Protein AF-A0AA43MA44-F1 (afdb_monomer_lite)

Se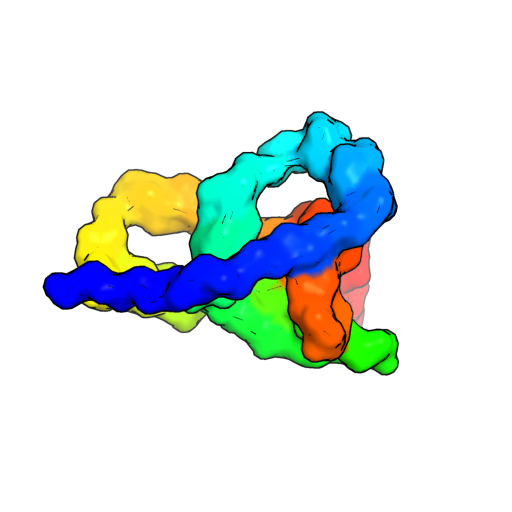condary structure (DSSP, 8-state):
----------EE-HHHHHHHHHHT--HHHHHHHHHH-EEEE-TTS-EEEE--HHHHHHHHHTT--HHHHHHHHHTTTEEEEE-TTSEEEEEEE--TTS----

pLDDT: mean 76.46, std 18.88, range [30.31, 95.19]

Sequence (102 aa):
MHIHMKNQSITYSQHFLNDRMHRGIGEDVIQTILEMGEFKYDKHNGKIYYLGDKSFHNMKRAGMSKQDIEYYRKKRAVQIVVSMDGVLITAMYANSSRTHLH

Foldseek 3Di:
DDPPPDPPPQAEDPQAVVCVVVAPQDPVLVVLQVVQFDWDADPVQKIKTFHDPSSLVVCVVVVHDPVVSVVNVVVRQWIWIAHPVNHTHHIDRNPPVPPPPD

Organism: NCBI:txid1743169

Structure (mmCIF, N/CA/C/O backbone):
data_AF-A0AA43MA44-F1
#
_entry.id   AF-A0AA43MA44-F1
#
loop_
_atom_site.group_PDB
_atom_site.id
_atom_site.type_symbol
_atom_site.label_atom_id
_atom_site.label_alt_id
_atom_site.label_comp_id
_atom_site.label_asym_id
_atom_site.label_entity_id
_atom_site.label_seq_id
_atom_site.pdbx_PDB_ins_code
_atom_site.Cartn_x
_atom_site.Cartn_y
_atom_site.Cartn_z
_atom_site.occupancy
_atom_site.B_iso_or_equiv
_atom_site.auth_seq_id
_atom_site.auth_comp_id
_atom_site.auth_asym_id
_atom_site.auth_atom_id
_atom_site.pdbx_PDB_model_num
ATOM 1 N N . MET A 1 1 ? -19.256 -12.977 5.705 1.00 32.12 1 MET A N 1
ATOM 2 C CA . MET A 1 1 ? -18.954 -13.097 4.261 1.00 32.12 1 MET A CA 1
ATOM 3 C C . MET A 1 1 ? -17.464 -12.858 4.076 1.00 32.12 1 MET A C 1
ATOM 5 O O . MET A 1 1 ? -17.032 -11.720 4.182 1.00 32.12 1 MET A O 1
ATOM 9 N N . HIS A 1 2 ? -16.679 -13.922 3.894 1.00 30.31 2 HIS A N 1
ATOM 10 C CA . HIS A 1 2 ? -15.249 -13.822 3.596 1.00 30.31 2 HIS A CA 1
ATOM 11 C C . HIS A 1 2 ? -15.091 -13.576 2.098 1.00 30.31 2 HIS A C 1
ATOM 13 O O . HIS A 1 2 ? -15.325 -14.483 1.300 1.00 30.31 2 HIS A O 1
ATOM 19 N N . ILE A 1 3 ? -14.734 -12.356 1.707 1.00 38.19 3 ILE A N 1
ATOM 20 C CA . ILE A 1 3 ? -14.318 -12.079 0.333 1.00 38.19 3 ILE A CA 1
ATOM 21 C C . ILE A 1 3 ? -12.876 -12.582 0.221 1.00 38.19 3 ILE A C 1
ATOM 23 O O . ILE A 1 3 ? -11.933 -11.845 0.466 1.00 38.19 3 ILE A O 1
ATOM 27 N N . HIS A 1 4 ? -12.716 -13.870 -0.084 1.00 35.94 4 HIS A N 1
ATOM 28 C CA . HIS A 1 4 ? -11.452 -14.396 -0.586 1.00 35.94 4 HIS A CA 1
ATOM 29 C C . HIS A 1 4 ? -11.282 -13.863 -2.009 1.00 35.94 4 HIS A C 1
ATOM 31 O O . HIS A 1 4 ? -11.910 -14.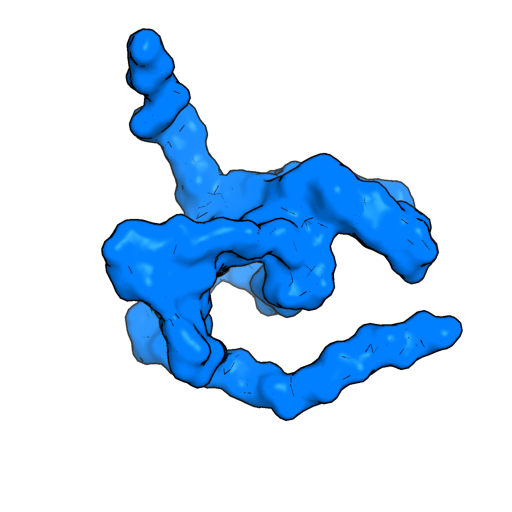370 -2.945 1.00 35.94 4 HIS A O 1
ATOM 37 N N . MET A 1 5 ? -10.443 -12.843 -2.194 1.00 44.69 5 MET A N 1
ATOM 38 C CA . MET A 1 5 ? -9.840 -12.655 -3.505 1.00 44.69 5 MET A CA 1
ATOM 39 C C . MET A 1 5 ? -8.959 -13.878 -3.768 1.00 44.69 5 MET A C 1
ATOM 41 O O . MET A 1 5 ? -8.025 -14.175 -3.031 1.00 44.69 5 MET A O 1
ATOM 45 N N . LYS A 1 6 ? -9.366 -14.651 -4.779 1.00 39.22 6 LYS A N 1
ATOM 46 C CA . LYS A 1 6 ? -8.661 -15.808 -5.336 1.00 39.22 6 LYS A CA 1
ATOM 47 C C . LYS A 1 6 ? -7.151 -15.573 -5.363 1.00 39.22 6 LYS A C 1
ATOM 49 O O . LYS A 1 6 ? -6.722 -14.559 -5.899 1.00 39.22 6 LYS A O 1
ATOM 54 N N . ASN A 1 7 ? -6.411 -16.582 -4.900 1.00 41.41 7 ASN A N 1
ATOM 55 C CA . ASN A 1 7 ? -5.003 -16.895 -5.163 1.00 41.41 7 ASN A CA 1
ATOM 56 C C . ASN A 1 7 ? -4.528 -16.511 -6.584 1.00 41.41 7 ASN A C 1
ATOM 58 O O . ASN A 1 7 ? -4.315 -17.378 -7.430 1.00 41.41 7 ASN A O 1
ATOM 62 N N . GLN A 1 8 ? -4.331 -15.229 -6.872 1.00 49.75 8 GLN A N 1
ATOM 63 C CA . GLN A 1 8 ? -3.379 -14.821 -7.889 1.00 49.75 8 GLN A CA 1
ATOM 64 C C . GLN A 1 8 ? -2.039 -14.833 -7.179 1.00 49.75 8 GLN A C 1
ATOM 66 O O . GLN A 1 8 ? -1.783 -14.011 -6.304 1.00 49.75 8 GLN A O 1
ATOM 71 N N . SER A 1 9 ? -1.218 -15.831 -7.497 1.00 52.69 9 SER A N 1
ATOM 72 C CA . SER A 1 9 ? 0.176 -15.869 -7.078 1.00 52.69 9 SER A CA 1
ATOM 73 C C . SER A 1 9 ? 0.825 -14.556 -7.508 1.00 52.69 9 SER A C 1
ATOM 75 O O . SER A 1 9 ? 1.091 -14.358 -8.697 1.00 52.69 9 SER A O 1
ATOM 77 N N . ILE A 1 10 ? 1.017 -13.639 -6.557 1.00 63.03 10 ILE A N 1
ATOM 78 C CA . ILE A 1 10 ? 1.727 -12.389 -6.803 1.00 63.03 10 ILE A CA 1
ATOM 79 C C . ILE A 1 10 ? 3.113 -12.798 -7.281 1.00 63.03 10 ILE A C 1
ATOM 81 O O . ILE A 1 10 ? 3.891 -13.402 -6.543 1.00 63.03 10 ILE A O 1
ATOM 85 N N . THR A 1 11 ? 3.396 -12.525 -8.550 1.00 70.00 11 THR A N 1
ATOM 86 C CA . THR A 1 11 ? 4.715 -12.804 -9.102 1.00 70.00 11 THR A CA 1
ATOM 87 C C . THR A 1 11 ? 5.608 -11.647 -8.698 1.00 70.00 11 THR A C 1
ATOM 89 O O . THR A 1 11 ? 5.379 -10.501 -9.085 1.00 70.00 11 THR A O 1
ATOM 92 N N . TYR A 1 12 ? 6.597 -11.932 -7.863 1.00 72.81 12 TYR A N 1
ATOM 93 C CA . TYR A 1 12 ? 7.563 -10.946 -7.406 1.00 72.81 12 TYR A CA 1
ATOM 94 C C . TYR A 1 12 ? 8.690 -10.815 -8.431 1.00 72.81 12 TYR A C 1
ATOM 96 O O . TYR A 1 12 ? 9.263 -11.815 -8.859 1.00 72.81 12 TYR A O 1
ATOM 104 N N . SER A 1 13 ? 9.038 -9.588 -8.818 1.00 71.00 13 SER A N 1
ATOM 105 C CA . SER A 1 13 ? 10.245 -9.373 -9.620 1.00 71.00 13 SER A CA 1
ATOM 106 C C . SER A 1 13 ? 11.511 -9.671 -8.803 1.00 71.00 13 SER A C 1
ATOM 108 O O . SER A 1 13 ? 11.542 -9.476 -7.586 1.00 71.00 13 SER A O 1
ATOM 110 N N . GLN A 1 14 ? 12.596 -10.077 -9.471 1.00 68.31 14 GLN A N 1
ATOM 111 C CA . GLN A 1 14 ? 13.899 -10.270 -8.818 1.00 68.31 14 GLN A CA 1
ATOM 112 C C . GLN A 1 14 ? 14.393 -8.982 -8.132 1.00 68.31 14 GLN A C 1
ATOM 114 O O . GLN A 1 14 ? 14.981 -9.029 -7.054 1.00 68.31 14 GLN A O 1
ATOM 119 N N . HIS A 1 15 ? 14.093 -7.824 -8.729 1.00 67.25 15 HIS A N 1
ATOM 120 C CA . HIS A 1 15 ? 14.361 -6.510 -8.149 1.00 67.25 15 HIS A CA 1
ATOM 121 C C . HIS A 1 15 ? 13.630 -6.323 -6.811 1.00 67.25 15 HIS A C 1
ATOM 123 O O . HIS A 1 15 ? 14.227 -5.905 -5.823 1.00 67.25 15 HIS A O 1
ATOM 129 N N . PHE A 1 16 ? 12.344 -6.679 -6.747 1.00 67.31 16 PHE A N 1
ATOM 130 C CA . PHE A 1 16 ? 11.573 -6.617 -5.510 1.00 67.31 16 PHE A CA 1
ATOM 131 C C . PHE A 1 16 ? 12.110 -7.562 -4.428 1.00 67.31 16 PHE A C 1
ATOM 133 O O . PHE A 1 16 ? 12.209 -7.157 -3.272 1.00 67.31 16 PHE A O 1
ATOM 140 N N . LEU A 1 17 ? 12.483 -8.795 -4.784 1.00 67.88 17 LEU A N 1
ATOM 141 C CA . LEU A 1 17 ? 13.033 -9.762 -3.825 1.00 67.88 17 LEU A CA 1
ATOM 142 C C . LEU A 1 17 ? 14.329 -9.253 -3.172 1.00 67.88 17 LEU A C 1
ATOM 144 O O . LEU A 1 17 ? 14.514 -9.433 -1.970 1.00 67.88 17 LEU A O 1
ATOM 148 N N . ASN A 1 18 ? 15.170 -8.544 -3.931 1.00 65.62 18 ASN A N 1
ATOM 149 C CA . ASN A 1 18 ? 16.409 -7.947 -3.427 1.00 65.62 18 ASN A CA 1
ATOM 150 C C . ASN A 1 18 ? 16.164 -6.689 -2.558 1.00 65.62 18 ASN A C 1
ATOM 152 O O . ASN A 1 18 ? 16.905 -6.428 -1.609 1.00 65.62 18 ASN A O 1
ATOM 156 N N . ASP A 1 19 ? 15.104 -5.925 -2.841 1.00 65.88 19 ASP A N 1
ATOM 157 C CA . ASP A 1 19 ? 14.767 -4.677 -2.137 1.00 65.88 19 ASP A CA 1
ATOM 158 C C . ASP A 1 19 ? 13.911 -4.881 -0.873 1.00 65.88 19 ASP A C 1
ATOM 160 O O . ASP A 1 19 ? 13.968 -4.066 0.055 1.00 65.88 19 ASP A O 1
ATOM 164 N N . ARG A 1 20 ? 13.099 -5.948 -0.821 1.00 63.44 20 ARG A N 1
ATOM 165 C CA . ARG A 1 20 ? 12.080 -6.170 0.223 1.00 63.44 20 ARG A CA 1
ATOM 166 C C . ARG A 1 20 ? 12.677 -6.209 1.632 1.00 63.44 20 ARG A C 1
ATOM 168 O O . ARG A 1 20 ? 12.092 -5.622 2.544 1.00 63.44 20 ARG A O 1
ATOM 175 N N . MET A 1 21 ? 13.840 -6.842 1.814 1.00 56.25 21 MET A N 1
ATOM 176 C CA . MET A 1 21 ? 14.492 -6.930 3.131 1.00 56.25 21 MET A CA 1
ATOM 177 C C . MET A 1 21 ? 14.964 -5.569 3.657 1.00 56.25 21 MET A C 1
ATOM 179 O O . MET A 1 21 ? 14.951 -5.342 4.862 1.00 56.25 21 MET A O 1
ATOM 183 N N . HIS A 1 22 ? 15.325 -4.636 2.773 1.00 56.00 22 HIS A N 1
ATOM 184 C CA . HIS A 1 22 ? 15.904 -3.351 3.171 1.00 56.00 22 HIS A CA 1
ATOM 185 C C . HIS A 1 22 ? 14.863 -2.295 3.563 1.00 56.00 22 HIS A C 1
ATOM 187 O O . HIS A 1 22 ? 15.210 -1.300 4.196 1.00 56.00 22 HIS A O 1
ATOM 193 N N . ARG A 1 23 ? 13.586 -2.478 3.198 1.00 66.38 23 ARG A N 1
ATOM 194 C CA . ARG A 1 23 ? 12.552 -1.437 3.357 1.00 66.38 23 ARG A CA 1
ATOM 195 C C . ARG A 1 23 ? 11.593 -1.655 4.527 1.00 66.38 23 ARG A C 1
ATOM 197 O O . ARG A 1 23 ? 10.798 -0.765 4.813 1.00 66.38 23 ARG A O 1
ATOM 204 N N . GLY A 1 24 ? 11.640 -2.804 5.208 1.00 70.62 24 GLY A N 1
ATOM 205 C CA . GLY A 1 24 ? 10.793 -3.071 6.382 1.00 70.62 24 GLY A CA 1
ATOM 206 C C . GLY A 1 24 ? 9.283 -3.002 6.096 1.00 70.62 24 GLY A C 1
ATOM 207 O O . GLY A 1 24 ? 8.505 -2.570 6.949 1.00 70.62 24 GLY A O 1
ATOM 208 N N . ILE A 1 25 ? 8.866 -3.363 4.876 1.00 81.00 25 ILE A N 1
ATOM 209 C CA . ILE A 1 25 ? 7.456 -3.442 4.473 1.00 81.00 25 ILE A CA 1
ATOM 210 C C . ILE A 1 25 ? 7.032 -4.911 4.563 1.00 81.00 25 ILE A C 1
ATOM 212 O O . ILE A 1 25 ? 7.575 -5.762 3.856 1.00 81.00 25 ILE A O 1
ATOM 216 N N . GLY A 1 26 ? 6.091 -5.199 5.462 1.00 81.94 26 GLY A N 1
ATOM 217 C CA . GLY A 1 26 ? 5.559 -6.542 5.677 1.00 81.94 26 GLY A CA 1
ATOM 218 C C . GLY A 1 26 ? 4.679 -7.029 4.521 1.00 81.94 26 GLY A C 1
ATOM 219 O O . GLY A 1 26 ? 4.157 -6.235 3.735 1.00 81.94 26 GLY A O 1
ATOM 220 N N . GLU A 1 27 ? 4.532 -8.350 4.404 1.00 82.88 27 GLU A N 1
ATOM 221 C CA . GLU A 1 27 ? 3.677 -8.967 3.376 1.00 82.88 27 GLU A CA 1
ATOM 222 C C . GLU A 1 27 ? 2.200 -8.634 3.576 1.00 82.88 27 GLU A C 1
ATOM 2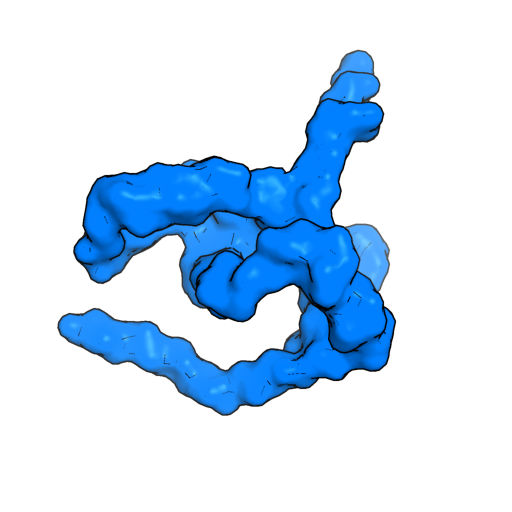24 O O . GLU A 1 27 ? 1.484 -8.395 2.610 1.00 82.88 27 GLU A O 1
ATOM 229 N N . ASP A 1 28 ? 1.783 -8.546 4.837 1.00 86.31 28 ASP A N 1
ATOM 230 C CA . ASP A 1 28 ? 0.463 -8.108 5.284 1.00 86.31 28 ASP A CA 1
ATOM 231 C C . ASP A 1 2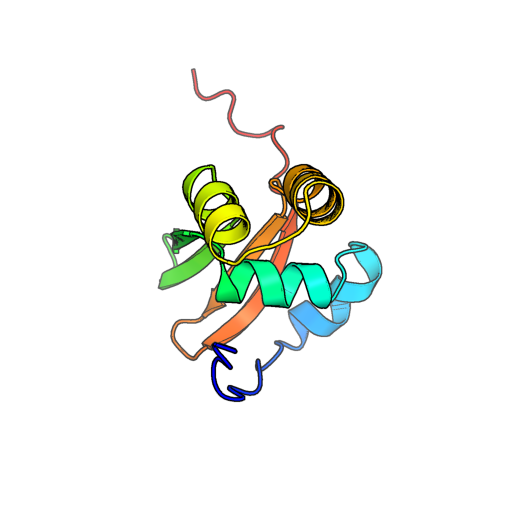8 ? 0.099 -6.734 4.708 1.00 86.31 28 ASP A C 1
ATOM 233 O O . ASP A 1 28 ? -0.997 -6.533 4.183 1.00 86.31 28 ASP A O 1
ATOM 237 N N . VAL A 1 29 ? 1.048 -5.792 4.740 1.00 87.62 29 VAL A N 1
ATOM 238 C CA . VAL A 1 29 ? 0.873 -4.444 4.188 1.00 87.62 29 VAL A CA 1
ATOM 239 C C . VAL A 1 29 ? 0.731 -4.507 2.672 1.00 87.62 29 VAL A C 1
ATOM 241 O O . VAL A 1 29 ? -0.115 -3.816 2.109 1.00 87.62 29 VAL A O 1
ATOM 244 N N . ILE A 1 30 ? 1.528 -5.348 2.012 1.00 87.19 30 ILE A N 1
ATOM 245 C CA . ILE A 1 30 ? 1.484 -5.514 0.557 1.00 87.19 30 ILE A CA 1
ATOM 246 C C . ILE A 1 30 ? 0.135 -6.064 0.112 1.00 87.19 30 ILE A C 1
ATOM 248 O O . ILE A 1 30 ? -0.522 -5.459 -0.734 1.00 87.19 30 ILE A O 1
ATOM 252 N N . GLN A 1 31 ? -0.291 -7.172 0.713 1.00 88.31 31 GLN A N 1
ATOM 253 C CA . GLN A 1 31 ? -1.565 -7.815 0.410 1.00 88.31 31 GLN A CA 1
ATOM 254 C C . GLN A 1 31 ? -2.729 -6.861 0.675 1.00 88.31 31 GLN A C 1
ATOM 256 O O . GLN A 1 31 ? -3.558 -6.641 -0.203 1.00 88.31 31 GLN A O 1
ATOM 261 N N . THR A 1 32 ? -2.724 -6.183 1.823 1.00 89.75 32 THR A N 1
ATOM 262 C CA . THR A 1 32 ? -3.783 -5.231 2.174 1.00 89.75 32 THR A CA 1
ATOM 263 C C . THR A 1 32 ? -3.876 -4.071 1.183 1.00 89.75 32 THR A C 1
ATOM 265 O O . THR A 1 32 ? -4.975 -3.651 0.823 1.00 89.75 32 THR A O 1
ATOM 268 N N . ILE A 1 33 ? -2.745 -3.538 0.714 1.00 90.56 33 ILE A N 1
ATOM 269 C CA . ILE A 1 33 ? -2.740 -2.470 -0.294 1.00 90.56 33 ILE A CA 1
ATOM 270 C C . ILE A 1 33 ? -3.261 -2.978 -1.641 1.00 90.56 33 ILE A C 1
ATOM 272 O O . ILE A 1 33 ? -3.976 -2.250 -2.322 1.00 90.56 33 ILE A O 1
ATOM 276 N N . LEU A 1 34 ? -2.937 -4.205 -2.037 1.00 89.44 34 LEU A N 1
ATOM 277 C CA . LEU A 1 34 ? -3.440 -4.774 -3.288 1.00 89.44 34 LEU A CA 1
ATOM 278 C C . LEU A 1 34 ? -4.946 -5.072 -3.234 1.00 89.44 34 LEU A C 1
ATOM 280 O O . LEU A 1 34 ? -5.637 -4.886 -4.232 1.00 89.44 34 LEU A O 1
ATOM 284 N N . GLU A 1 35 ? -5.459 -5.494 -2.079 1.00 89.94 35 GLU A N 1
ATOM 285 C CA . GLU A 1 35 ? -6.870 -5.858 -1.901 1.00 89.94 35 GLU A CA 1
ATOM 286 C C . GLU A 1 35 ? -7.782 -4.653 -1.643 1.00 89.94 35 GLU A C 1
ATOM 288 O O . GLU A 1 35 ? -8.892 -4.574 -2.170 1.00 89.94 35 GLU A O 1
ATOM 293 N N . MET A 1 36 ? -7.332 -3.717 -0.803 1.00 90.31 36 MET A N 1
ATOM 294 C CA . MET A 1 36 ? -8.155 -2.620 -0.271 1.00 90.31 36 MET A CA 1
ATOM 295 C C . MET A 1 36 ? -7.669 -1.237 -0.721 1.00 90.31 36 MET A C 1
ATOM 297 O O . MET A 1 36 ? -8.336 -0.226 -0.465 1.00 90.31 36 MET A O 1
ATOM 301 N N . GLY A 1 37 ? -6.496 -1.167 -1.348 1.00 89.31 37 GLY A N 1
ATOM 302 C CA . GLY A 1 37 ? -5.904 0.073 -1.824 1.00 89.31 37 GLY A CA 1
ATOM 303 C C . GLY A 1 37 ? -6.626 0.658 -3.030 1.00 89.31 37 GLY A C 1
ATOM 304 O O . GLY A 1 37 ? -7.333 -0.007 -3.785 1.00 89.31 37 GLY A O 1
ATOM 305 N N . GLU A 1 38 ? -6.435 1.954 -3.200 1.00 91.56 38 GLU A N 1
ATOM 306 C CA . GLU A 1 38 ? -6.744 2.652 -4.438 1.00 91.56 38 GLU A CA 1
ATOM 307 C C . GLU A 1 38 ? -5.582 2.469 -5.415 1.00 91.56 38 GLU A C 1
ATOM 309 O O . GLU A 1 38 ? -4.452 2.211 -4.997 1.00 91.56 38 GLU A O 1
ATOM 314 N N . PHE A 1 39 ? -5.838 2.614 -6.716 1.00 91.44 39 PHE A N 1
ATOM 315 C CA . PHE A 1 39 ? -4.783 2.547 -7.721 1.00 91.44 39 PHE A CA 1
ATOM 316 C C . PHE A 1 39 ? -4.839 3.716 -8.700 1.00 91.44 39 PHE A C 1
ATOM 318 O O . PHE A 1 39 ? -5.901 4.265 -8.991 1.00 91.44 39 PHE A O 1
ATOM 325 N N . LYS A 1 40 ? -3.674 4.064 -9.244 1.00 89.94 40 LYS A N 1
ATOM 326 C CA . LYS A 1 40 ? -3.512 4.986 -10.373 1.00 89.94 40 LYS A CA 1
ATOM 327 C C . LYS A 1 40 ? -2.498 4.428 -11.363 1.00 89.94 40 LYS A C 1
ATOM 329 O O . LYS A 1 40 ? -1.660 3.610 -10.990 1.00 89.94 40 LYS A O 1
ATOM 334 N N . TYR A 1 41 ? -2.552 4.879 -12.608 1.00 86.75 41 TYR A N 1
ATOM 335 C CA . TYR A 1 41 ? -1.541 4.517 -13.597 1.00 86.75 41 TYR A CA 1
ATOM 336 C C . TYR A 1 41 ? -0.303 5.406 -13.457 1.00 86.75 41 TYR A C 1
ATOM 338 O O . TYR A 1 41 ? -0.412 6.612 -13.228 1.00 86.75 41 TYR A O 1
ATOM 346 N N . ASP A 1 42 ? 0.870 4.797 -13.582 1.00 79.94 42 ASP A N 1
ATOM 347 C CA . ASP A 1 42 ? 2.131 5.497 -13.789 1.00 79.94 42 ASP A CA 1
ATOM 348 C C . ASP A 1 42 ? 2.317 5.845 -15.275 1.00 79.94 42 ASP A C 1
ATOM 350 O O . ASP A 1 42 ? 1.746 5.199 -16.155 1.00 79.94 42 ASP A O 1
ATOM 354 N N . LYS A 1 43 ? 3.174 6.829 -15.569 1.00 74.38 43 LYS A N 1
ATOM 355 C CA . LYS A 1 43 ? 3.518 7.250 -16.940 1.00 74.38 43 LYS A CA 1
ATOM 356 C C . LYS A 1 43 ? 4.143 6.126 -17.782 1.00 74.38 43 LYS A C 1
ATOM 358 O O . LYS A 1 43 ? 4.151 6.224 -19.004 1.00 74.38 43 LYS A O 1
ATOM 363 N N . HIS A 1 44 ? 4.631 5.063 -17.141 1.00 73.25 44 HIS A N 1
ATOM 364 C CA . HIS A 1 44 ? 5.257 3.896 -17.768 1.00 73.25 44 HIS A CA 1
ATOM 365 C C . HIS A 1 44 ? 4.335 2.665 -17.852 1.00 73.25 44 HIS A C 1
ATOM 367 O O . HIS A 1 44 ? 4.820 1.537 -17.860 1.00 73.25 44 HIS A O 1
ATOM 373 N N . ASN A 1 45 ? 3.009 2.852 -17.888 1.00 71.38 45 ASN A N 1
ATOM 374 C CA . ASN A 1 45 ? 2.016 1.764 -17.901 1.00 71.38 45 ASN A CA 1
ATOM 375 C C . ASN A 1 45 ? 2.075 0.840 -16.665 1.00 71.38 45 ASN A C 1
ATOM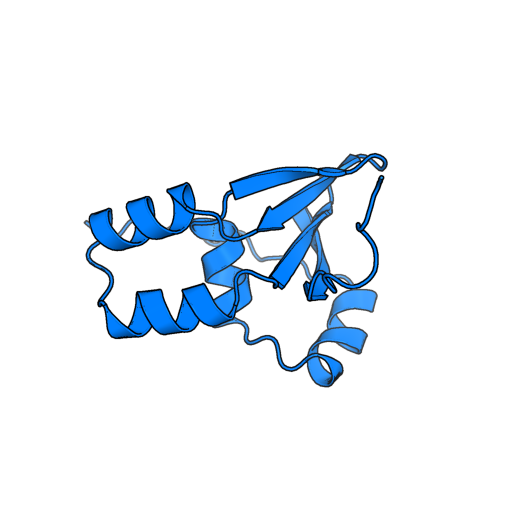 377 O O . ASN A 1 45 ? 1.599 -0.286 -16.707 1.00 71.38 45 ASN A O 1
ATOM 381 N N . GLY A 1 46 ? 2.632 1.292 -15.540 1.00 82.56 46 GLY A N 1
ATOM 382 C CA . GLY A 1 46 ? 2.530 0.584 -14.260 1.00 82.56 46 GLY A CA 1
ATOM 383 C C . GLY A 1 46 ? 1.232 0.928 -13.526 1.00 82.56 46 GLY A C 1
ATOM 384 O O . GLY A 1 46 ? 0.691 2.018 -13.694 1.00 82.56 46 GLY A O 1
ATOM 385 N N . LYS A 1 47 ? 0.738 0.033 -12.669 1.00 89.81 47 LYS A N 1
ATOM 386 C CA . LYS A 1 47 ? -0.316 0.327 -11.688 1.00 89.81 47 LYS A CA 1
ATOM 387 C C . LYS A 1 47 ? 0.320 0.607 -10.335 1.00 89.81 47 LYS A C 1
ATOM 389 O O . LYS A 1 47 ? 1.004 -0.251 -9.786 1.00 89.81 47 LYS A O 1
ATOM 394 N N . ILE A 1 48 ? 0.080 1.795 -9.796 1.00 90.38 48 ILE A N 1
ATOM 395 C CA . ILE A 1 48 ? 0.516 2.198 -8.460 1.00 90.38 48 ILE A CA 1
ATOM 396 C C . ILE A 1 48 ? -0.661 2.044 -7.505 1.00 90.38 48 ILE A C 1
ATOM 398 O O . ILE A 1 48 ? -1.620 2.806 -7.611 1.00 90.38 48 ILE A O 1
ATOM 402 N N . TYR A 1 49 ? -0.562 1.113 -6.562 1.00 92.00 49 TYR A N 1
ATOM 403 C CA . TYR A 1 49 ? -1.517 0.919 -5.475 1.00 92.00 49 TYR A CA 1
ATOM 404 C C . TYR A 1 49 ? -1.072 1.669 -4.215 1.00 92.00 49 TYR A C 1
ATOM 406 O O . TYR A 1 49 ? 0.123 1.730 -3.913 1.00 92.00 49 TYR A O 1
ATOM 414 N N . TYR A 1 50 ? -2.024 2.245 -3.482 1.00 92.38 50 TYR A N 1
ATOM 415 C CA . TYR A 1 50 ? -1.790 3.023 -2.262 1.00 92.38 50 TYR A CA 1
ATOM 416 C C . TYR A 1 50 ? -3.021 3.018 -1.344 1.00 92.38 50 TYR A C 1
ATOM 418 O O . TYR A 1 50 ? -4.131 2.723 -1.779 1.00 92.38 50 TYR A O 1
ATOM 426 N N . LEU A 1 51 ? -2.848 3.382 -0.069 1.00 92.50 51 LEU A N 1
ATOM 427 C CA . LEU A 1 51 ? -3.976 3.573 0.852 1.00 92.50 51 LEU A CA 1
ATOM 428 C C . LEU A 1 51 ? -4.401 5.040 0.883 1.00 92.50 51 LEU A C 1
ATOM 430 O O . LEU A 1 51 ? -3.627 5.899 1.308 1.00 92.50 51 LEU A O 1
ATOM 434 N N . GLY A 1 52 ? -5.641 5.313 0.484 1.00 90.94 52 GLY A N 1
ATOM 435 C CA . GLY A 1 52 ? -6.278 6.617 0.653 1.00 90.94 52 GLY A CA 1
ATOM 436 C C . GLY A 1 52 ? -7.496 6.554 1.572 1.00 90.94 52 GLY A C 1
ATOM 437 O O . GLY A 1 52 ? -7.806 5.526 2.182 1.00 90.94 52 GLY A O 1
ATOM 438 N N . ASP A 1 53 ? -8.206 7.674 1.699 1.00 91.50 53 ASP A N 1
ATOM 439 C CA . ASP A 1 53 ? -9.363 7.774 2.596 1.00 91.50 53 ASP A CA 1
ATOM 440 C C . ASP A 1 53 ? -10.470 6.779 2.231 1.00 91.50 53 ASP A C 1
ATOM 442 O O . ASP A 1 53 ? -11.119 6.210 3.118 1.00 91.50 53 ASP A O 1
ATOM 446 N N . LYS A 1 54 ? -10.634 6.491 0.934 1.00 91.44 54 LYS A N 1
ATOM 447 C CA . LYS A 1 54 ? -11.591 5.493 0.453 1.00 91.44 54 LYS A CA 1
ATOM 448 C C . LYS A 1 54 ? -11.200 4.083 0.896 1.00 91.44 54 LYS A C 1
ATOM 450 O O . LYS A 1 54 ? -12.074 3.331 1.328 1.00 91.44 54 LYS A O 1
ATOM 455 N N . SER A 1 55 ? -9.908 3.744 0.873 1.00 92.44 55 SER A N 1
ATOM 456 C CA . SER A 1 55 ? -9.395 2.469 1.394 1.00 92.44 55 SER A CA 1
ATOM 457 C C . SER A 1 55 ? -9.748 2.285 2.868 1.00 92.44 55 SER A C 1
ATOM 459 O O . SER A 1 55 ? -10.309 1.260 3.248 1.00 92.44 55 SER A O 1
ATOM 461 N N . PHE A 1 56 ? -9.518 3.301 3.706 1.00 92.44 56 PHE A N 1
ATOM 462 C CA . PHE A 1 56 ? -9.829 3.210 5.137 1.00 92.44 56 PHE A CA 1
ATOM 463 C C . PHE A 1 56 ? -11.332 3.134 5.417 1.00 92.44 56 PHE A C 1
ATOM 465 O O . PHE A 1 56 ? -11.753 2.480 6.373 1.00 92.44 56 PHE A O 1
ATOM 472 N N . HIS A 1 57 ? -12.161 3.780 4.595 1.00 92.75 57 HIS A N 1
ATOM 473 C CA . HIS A 1 57 ? -13.614 3.635 4.684 1.00 92.75 57 HIS A CA 1
ATOM 474 C C . HIS A 1 57 ? -14.070 2.216 4.329 1.00 92.75 57 HIS A C 1
ATOM 476 O O . HIS A 1 57 ? -14.913 1.645 5.023 1.00 92.75 57 HIS A O 1
ATOM 482 N N . ASN A 1 58 ? -13.472 1.618 3.298 1.00 91.50 58 ASN A N 1
ATOM 483 C CA . ASN A 1 58 ? -13.736 0.232 2.917 1.00 91.50 58 ASN A CA 1
ATOM 484 C C . ASN A 1 58 ? -13.290 -0.752 4.006 1.00 91.50 58 ASN A C 1
ATOM 486 O O . ASN A 1 58 ? -14.058 -1.647 4.344 1.00 91.50 58 ASN A O 1
ATOM 490 N N . MET A 1 59 ? -12.128 -0.540 4.631 1.00 92.88 59 MET A N 1
ATOM 491 C CA . MET A 1 59 ? -11.663 -1.354 5.765 1.00 92.88 59 MET A CA 1
ATOM 492 C C . MET A 1 59 ? -12.652 -1.324 6.937 1.00 92.88 59 MET A C 1
ATOM 494 O O . MET A 1 59 ? -12.989 -2.369 7.491 1.00 92.88 59 MET A O 1
ATOM 498 N N . LYS A 1 60 ? -13.191 -0.142 7.277 1.00 92.88 60 LYS A N 1
ATOM 499 C CA . LYS A 1 60 ? -14.247 -0.019 8.301 1.00 92.88 60 LYS A CA 1
ATOM 500 C C . LYS A 1 60 ? -15.491 -0.822 7.926 1.00 92.88 60 LYS A C 1
ATOM 502 O O . LYS A 1 60 ? -16.041 -1.526 8.766 1.00 92.88 60 LYS A O 1
ATOM 507 N N . ARG A 1 61 ? -15.932 -0.727 6.667 1.00 92.06 61 ARG A N 1
ATOM 508 C CA . ARG A 1 61 ? -17.093 -1.477 6.157 1.00 92.06 61 ARG A CA 1
ATOM 509 C C . ARG A 1 61 ? -16.861 -2.986 6.132 1.00 92.06 61 ARG A C 1
ATOM 511 O O . ARG A 1 61 ? -17.808 -3.734 6.339 1.00 92.06 61 ARG A O 1
ATOM 518 N N . ALA A 1 62 ? -15.621 -3.417 5.921 1.00 90.56 62 ALA A N 1
ATOM 519 C CA . ALA A 1 62 ? -15.216 -4.817 5.982 1.00 90.56 62 ALA A CA 1
ATOM 520 C C . ALA A 1 62 ? -15.150 -5.371 7.421 1.00 90.56 62 ALA A C 1
ATOM 522 O O . ALA A 1 62 ? -14.877 -6.554 7.600 1.00 90.56 62 ALA A O 1
ATOM 523 N N . GLY A 1 63 ? -15.411 -4.546 8.444 1.00 94.06 63 GLY A N 1
ATOM 524 C CA . GLY A 1 63 ? -15.411 -4.966 9.847 1.00 94.06 63 GLY A CA 1
ATOM 525 C C . GLY A 1 63 ? -14.024 -5.017 10.488 1.00 94.06 63 GLY A C 1
ATOM 526 O O . GLY A 1 63 ? -13.867 -5.627 11.542 1.00 94.06 63 GLY A O 1
ATOM 527 N N . MET A 1 64 ? -13.020 -4.383 9.875 1.00 93.50 64 MET A N 1
ATOM 528 C CA . MET A 1 64 ? -11.663 -4.328 10.417 1.00 93.50 64 MET A CA 1
ATOM 529 C C . MET A 1 64 ? -11.620 -3.516 11.723 1.00 93.50 64 MET A C 1
ATOM 531 O O . MET A 1 64 ? -12.321 -2.505 11.866 1.00 93.50 64 MET A O 1
ATOM 535 N N . SER A 1 65 ? -10.797 -3.947 12.686 1.00 95.19 65 SER A N 1
ATOM 536 C CA . SER A 1 65 ? -10.714 -3.286 13.989 1.00 95.19 65 SER A CA 1
ATOM 537 C C . SER A 1 65 ? -10.116 -1.878 13.868 1.00 95.19 65 SER A C 1
ATOM 539 O O . SER A 1 65 ? -9.367 -1.561 12.940 1.00 95.19 65 SER A O 1
ATOM 541 N N . LYS A 1 66 ? -10.415 -1.003 14.839 1.00 93.25 66 LYS A N 1
ATOM 542 C CA . LYS A 1 66 ? -9.819 0.344 14.877 1.00 93.25 66 LYS A CA 1
ATOM 543 C C . LYS A 1 66 ? -8.288 0.289 14.945 1.00 93.25 66 LYS A C 1
ATOM 545 O O . LYS A 1 66 ? -7.644 1.108 14.300 1.00 93.25 66 LYS A O 1
ATOM 550 N N . GLN A 1 67 ? -7.731 -0.671 15.686 1.00 94.06 67 GLN A N 1
ATOM 551 C CA . GLN A 1 67 ? -6.283 -0.835 15.845 1.00 94.06 67 GLN A CA 1
ATOM 552 C C . GLN A 1 67 ? -5.612 -1.213 14.519 1.00 94.06 67 GLN A C 1
ATOM 554 O O . GLN A 1 67 ? -4.614 -0.598 14.148 1.00 94.06 67 GLN A O 1
ATOM 559 N N . ASP A 1 68 ? -6.204 -2.138 13.762 1.00 91.56 68 ASP A N 1
ATOM 560 C CA . ASP A 1 68 ? -5.686 -2.543 12.448 1.00 91.56 68 ASP A CA 1
ATOM 561 C C . ASP A 1 68 ? -5.753 -1.387 11.442 1.00 91.56 68 ASP A C 1
ATOM 563 O O . ASP A 1 68 ? -4.801 -1.114 10.711 1.00 91.56 68 ASP A O 1
ATOM 567 N N . ILE A 1 69 ? -6.856 -0.631 11.447 1.00 92.62 69 ILE A N 1
ATOM 568 C CA . ILE A 1 69 ? -7.000 0.550 10.587 1.00 92.62 69 ILE A CA 1
ATOM 569 C C . ILE A 1 69 ? -5.946 1.608 10.937 1.00 92.62 69 ILE A C 1
ATOM 571 O O . ILE A 1 69 ? -5.388 2.232 10.034 1.00 92.62 69 ILE A O 1
ATOM 575 N N . GLU A 1 70 ? -5.652 1.834 12.220 1.00 93.00 70 GLU A N 1
ATOM 576 C CA . GLU A 1 70 ? -4.577 2.745 12.630 1.00 93.00 70 GLU A CA 1
ATOM 577 C C . GLU A 1 70 ? -3.191 2.235 12.230 1.00 93.00 70 GLU A C 1
ATOM 579 O O . GLU A 1 70 ? -2.352 3.029 11.792 1.00 93.00 70 GLU A O 1
ATOM 584 N N . TYR A 1 71 ? -2.953 0.926 12.319 1.00 91.62 71 TYR A N 1
ATOM 585 C CA . TYR A 1 71 ? -1.731 0.302 11.823 1.00 91.62 71 TYR A CA 1
ATOM 586 C C . TYR A 1 71 ? -1.533 0.576 10.324 1.00 91.62 71 TYR A C 1
ATOM 588 O O . TYR A 1 71 ? -0.506 1.143 9.939 1.00 91.62 71 TYR A O 1
ATOM 596 N N . TYR A 1 72 ? -2.537 0.308 9.483 1.00 90.62 72 TYR A N 1
ATOM 597 C CA . TYR A 1 72 ? -2.460 0.582 8.042 1.00 90.62 72 TYR A CA 1
ATOM 598 C C . TYR A 1 72 ? -2.430 2.078 7.714 1.00 90.62 72 TYR A C 1
ATOM 600 O O . TYR A 1 72 ? -1.768 2.496 6.763 1.00 90.62 72 TYR A O 1
ATOM 608 N N . ARG A 1 73 ? -3.053 2.931 8.535 1.00 89.88 73 ARG A N 1
ATOM 609 C CA . ARG A 1 73 ? -2.975 4.393 8.385 1.00 89.88 73 ARG A CA 1
ATOM 610 C C . ARG A 1 73 ? -1.545 4.908 8.520 1.00 89.88 73 ARG A C 1
ATOM 612 O O . ARG A 1 73 ? -1.144 5.782 7.750 1.00 89.88 73 ARG A O 1
ATOM 619 N N . LYS A 1 74 ? -0.743 4.331 9.421 1.00 89.50 74 LYS A N 1
ATOM 620 C CA . LYS A 1 74 ? 0.700 4.629 9.530 1.00 89.50 74 LYS A CA 1
ATOM 621 C C . LYS A 1 74 ? 1.486 4.185 8.290 1.00 89.50 74 LYS A C 1
ATOM 623 O O . LYS A 1 74 ? 2.563 4.710 8.031 1.00 89.50 74 LYS A O 1
ATOM 628 N N . LYS A 1 75 ? 0.941 3.256 7.499 1.00 88.88 75 LYS A N 1
ATOM 629 C CA . LYS A 1 75 ? 1.516 2.759 6.242 1.00 88.88 75 LYS A CA 1
ATOM 630 C C . LYS A 1 75 ? 0.972 3.464 4.996 1.00 88.88 75 LYS A C 1
ATOM 632 O O . LYS A 1 75 ? 1.329 3.070 3.895 1.00 88.88 75 LYS A O 1
ATOM 637 N N . ARG A 1 76 ? 0.192 4.548 5.127 1.00 88.62 76 ARG A N 1
ATOM 638 C CA . ARG A 1 76 ? -0.380 5.295 3.982 1.00 88.62 76 ARG A CA 1
ATOM 639 C C . ARG A 1 76 ? 0.646 5.810 2.967 1.00 88.62 76 ARG A C 1
ATOM 641 O O . ARG A 1 76 ? 0.305 6.076 1.824 1.00 88.62 76 ARG A O 1
ATOM 648 N N . ALA A 1 77 ? 1.890 6.002 3.405 1.00 86.50 77 ALA A N 1
ATOM 649 C CA . ALA A 1 77 ? 2.978 6.437 2.539 1.00 86.50 77 ALA A CA 1
ATOM 650 C C . ALA A 1 77 ? 3.521 5.296 1.666 1.00 86.50 77 ALA A C 1
ATOM 652 O O . ALA A 1 77 ? 4.278 5.564 0.742 1.00 86.50 77 ALA A O 1
ATOM 653 N N . VAL A 1 78 ? 3.167 4.037 1.935 1.00 88.38 78 VAL A N 1
ATOM 654 C CA . VAL A 1 78 ? 3.591 2.902 1.116 1.00 88.38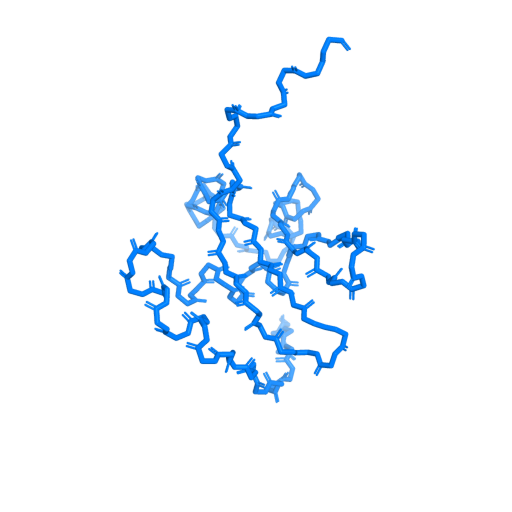 78 VAL A CA 1
ATOM 655 C C . VAL A 1 78 ? 2.830 2.913 -0.207 1.00 88.38 78 VAL A C 1
ATOM 657 O O . VAL A 1 78 ? 1.603 2.990 -0.243 1.00 88.38 78 VAL A O 1
ATOM 660 N N . GLN A 1 79 ? 3.585 2.811 -1.293 1.00 89.62 79 GLN A N 1
ATOM 661 C CA . GLN A 1 79 ? 3.101 2.640 -2.652 1.00 89.62 79 GLN A CA 1
ATOM 662 C C . GLN A 1 79 ? 3.665 1.352 -3.234 1.00 89.62 79 GLN A C 1
ATOM 664 O O . GLN A 1 79 ? 4.841 1.036 -3.040 1.00 89.62 79 GLN A O 1
ATOM 669 N N . ILE A 1 80 ? 2.828 0.629 -3.970 1.00 88.81 80 ILE A N 1
ATOM 670 C CA . ILE A 1 80 ? 3.192 -0.626 -4.625 1.00 88.81 80 ILE A CA 1
ATOM 671 C C . ILE A 1 80 ? 3.023 -0.447 -6.117 1.00 88.81 80 ILE A C 1
ATOM 673 O O . ILE A 1 80 ? 1.944 -0.086 -6.573 1.00 88.81 80 ILE A O 1
ATOM 677 N N . VAL A 1 81 ? 4.080 -0.711 -6.874 1.00 88.19 81 VAL A N 1
ATOM 678 C CA . VAL A 1 81 ? 4.048 -0.652 -8.332 1.00 88.19 81 VAL A CA 1
ATOM 679 C C . VAL A 1 81 ? 3.959 -2.069 -8.875 1.00 88.19 81 VAL A C 1
ATOM 681 O O . VAL A 1 81 ? 4.811 -2.912 -8.591 1.00 88.19 81 VAL A O 1
ATOM 684 N N . VAL A 1 82 ? 2.927 -2.312 -9.671 1.00 87.06 82 VAL A N 1
ATOM 685 C CA . VAL A 1 82 ? 2.647 -3.585 -10.334 1.00 87.06 82 VAL A CA 1
ATOM 686 C C . VAL A 1 82 ? 2.664 -3.358 -11.844 1.00 87.06 82 VAL A C 1
ATOM 688 O O . VAL A 1 82 ? 2.137 -2.352 -12.323 1.00 87.06 82 VAL A O 1
ATOM 691 N N . SER A 1 83 ? 3.272 -4.264 -12.606 1.00 83.81 83 SER A N 1
ATOM 692 C CA . SER A 1 83 ? 3.213 -4.239 -14.071 1.00 83.81 83 SER A CA 1
ATOM 693 C C . SER A 1 83 ? 1.788 -4.507 -14.575 1.00 83.81 83 SER A C 1
ATOM 695 O O . SER A 1 83 ? 0.921 -4.972 -13.831 1.00 83.81 83 SER A O 1
ATOM 697 N N . MET A 1 84 ? 1.534 -4.259 -15.863 1.00 82.06 84 MET A N 1
ATOM 698 C CA . MET A 1 84 ? 0.258 -4.645 -16.486 1.00 82.06 84 MET A CA 1
ATOM 699 C C . MET A 1 84 ? 0.008 -6.154 -16.429 1.00 82.06 84 MET A C 1
ATOM 701 O O . MET A 1 84 ? -1.140 -6.566 -16.281 1.00 82.06 84 MET A O 1
ATOM 705 N N . ASP A 1 85 ? 1.078 -6.948 -16.461 1.00 80.25 85 ASP A N 1
ATOM 706 C CA . ASP A 1 85 ? 1.037 -8.413 -16.403 1.00 80.25 85 ASP A CA 1
ATOM 707 C C . ASP A 1 85 ? 0.870 -8.958 -14.972 1.00 80.25 85 ASP A C 1
ATOM 709 O O . ASP A 1 85 ? 0.925 -10.165 -14.753 1.00 80.25 85 ASP A O 1
ATOM 713 N N . GLY A 1 86 ? 0.680 -8.084 -13.975 1.00 77.25 86 GLY A N 1
ATOM 714 C CA . GLY A 1 86 ? 0.448 -8.486 -12.584 1.00 77.25 86 GLY A CA 1
ATOM 715 C C . GLY A 1 86 ? 1.717 -8.806 -11.788 1.00 77.25 86 GLY A C 1
ATOM 716 O O . GLY A 1 86 ? 1.628 -9.383 -10.705 1.00 77.25 86 GLY A O 1
ATOM 717 N N . VAL A 1 87 ? 2.898 -8.424 -12.286 1.00 81.69 87 VAL A N 1
ATOM 718 C CA . VAL A 1 87 ? 4.175 -8.619 -11.582 1.00 81.69 87 VAL A CA 1
ATOM 719 C C . VAL A 1 87 ? 4.419 -7.459 -10.626 1.00 81.69 87 VAL A C 1
ATOM 721 O O . VAL A 1 87 ? 4.410 -6.299 -11.037 1.00 81.69 87 VAL A O 1
ATOM 724 N N . LEU A 1 88 ? 4.685 -7.747 -9.353 1.00 82.06 88 LEU A N 1
ATOM 725 C CA . LEU A 1 88 ? 5.047 -6.726 -8.374 1.00 82.06 88 LEU A CA 1
ATOM 726 C C . LEU A 1 88 ? 6.498 -6.282 -8.616 1.00 82.06 88 LEU A C 1
ATOM 728 O O . LEU A 1 88 ? 7.461 -7.027 -8.399 1.00 82.06 88 LEU A O 1
ATOM 732 N N . ILE A 1 89 ? 6.644 -5.045 -9.092 1.00 79.50 89 ILE A N 1
ATOM 733 C CA . ILE A 1 89 ? 7.924 -4.447 -9.482 1.00 79.50 89 ILE A CA 1
ATOM 734 C C . ILE A 1 89 ? 8.638 -3.894 -8.250 1.00 79.50 89 ILE A C 1
ATOM 736 O O . ILE A 1 89 ? 9.819 -4.158 -8.035 1.00 79.50 89 ILE A O 1
ATOM 740 N N . THR A 1 90 ? 7.934 -3.113 -7.425 1.00 81.62 90 THR A N 1
ATOM 741 C CA . THR A 1 90 ? 8.527 -2.526 -6.220 1.00 81.62 90 THR A CA 1
ATOM 742 C C . THR A 1 90 ? 7.472 -2.130 -5.188 1.00 81.62 90 THR A C 1
ATOM 744 O O . THR A 1 90 ? 6.328 -1.845 -5.536 1.00 81.62 90 THR A O 1
ATOM 747 N N . ALA A 1 91 ? 7.877 -2.066 -3.920 1.00 82.06 91 ALA A N 1
ATOM 748 C CA . ALA A 1 91 ? 7.137 -1.394 -2.857 1.00 82.06 91 ALA A CA 1
ATOM 749 C C . ALA A 1 91 ? 8.046 -0.333 -2.229 1.00 82.06 91 ALA A C 1
ATOM 751 O O . ALA A 1 91 ? 9.188 -0.621 -1.861 1.00 82.06 91 ALA A O 1
ATOM 752 N N . MET A 1 92 ? 7.568 0.902 -2.128 1.00 83.56 92 MET A N 1
ATOM 753 C CA . MET A 1 92 ? 8.364 2.032 -1.655 1.00 83.56 92 MET A CA 1
ATOM 754 C C . MET A 1 92 ? 7.545 2.943 -0.753 1.00 83.56 92 MET A C 1
ATOM 756 O O . MET A 1 92 ? 6.340 3.087 -0.933 1.00 83.56 92 MET A O 1
ATOM 760 N N . TYR A 1 93 ? 8.206 3.598 0.196 1.00 80.69 93 TYR A N 1
ATOM 761 C CA . TYR A 1 93 ? 7.614 4.754 0.852 1.00 80.69 93 TYR A CA 1
ATOM 762 C C . TYR A 1 93 ? 7.698 5.931 -0.118 1.00 80.69 93 TYR A C 1
ATOM 764 O O . TYR A 1 93 ? 8.788 6.319 -0.541 1.00 80.69 93 TYR A O 1
ATOM 772 N N . ALA A 1 94 ? 6.552 6.499 -0.477 1.00 75.12 94 ALA A N 1
ATOM 773 C CA . ALA A 1 94 ? 6.476 7.793 -1.121 1.00 75.12 94 ALA A CA 1
ATOM 774 C C . ALA A 1 94 ? 7.035 8.827 -0.142 1.00 75.12 94 ALA A C 1
ATOM 776 O O . ALA A 1 94 ? 6.337 9.305 0.752 1.00 75.12 94 ALA A O 1
ATOM 777 N N . ASN A 1 95 ? 8.326 9.125 -0.273 1.00 55.78 95 ASN A N 1
ATOM 778 C CA . ASN A 1 95 ? 8.949 10.204 0.470 1.00 55.78 95 ASN A CA 1
ATOM 779 C C . ASN A 1 95 ? 8.228 11.503 0.101 1.00 55.78 95 ASN A C 1
ATOM 781 O O . ASN A 1 95 ? 8.314 11.983 -1.028 1.00 55.78 95 ASN A O 1
ATOM 785 N N . SER A 1 96 ? 7.547 12.099 1.075 1.00 46.06 96 SER A N 1
ATOM 786 C CA . SER A 1 96 ? 6.922 13.422 0.986 1.00 46.06 96 SER A CA 1
ATOM 787 C C . SER A 1 96 ? 7.935 14.573 0.833 1.00 46.06 96 SER A C 1
ATOM 789 O O . SER A 1 96 ? 7.563 15.734 0.938 1.00 46.06 96 SER A O 1
ATOM 791 N N . SER A 1 97 ? 9.207 14.288 0.539 1.00 39.78 97 SER A N 1
ATOM 792 C CA . SER A 1 97 ? 10.270 15.276 0.319 1.00 39.78 97 SER A CA 1
ATOM 793 C C . SER A 1 97 ? 10.514 15.636 -1.156 1.00 39.78 97 SER A C 1
ATOM 795 O O . SER A 1 97 ? 11.557 16.202 -1.474 1.00 39.78 97 SER A O 1
ATOM 797 N N . ARG A 1 98 ? 9.575 15.358 -2.078 1.00 38.47 98 ARG A N 1
ATOM 798 C CA . ARG A 1 98 ? 9.708 15.766 -3.497 1.00 38.47 98 ARG A CA 1
ATOM 799 C C . ARG A 1 98 ? 8.460 16.331 -4.184 1.00 38.47 98 ARG A C 1
ATOM 801 O O . ARG A 1 98 ? 8.447 16.451 -5.403 1.00 38.47 98 ARG A O 1
ATOM 808 N N . THR A 1 99 ? 7.448 16.750 -3.430 1.00 38.00 99 THR A N 1
ATOM 809 C CA . THR A 1 99 ? 6.313 17.512 -3.985 1.00 38.00 99 THR A CA 1
ATOM 810 C C . THR A 1 99 ? 5.911 18.665 -3.066 1.00 38.00 99 THR A C 1
ATOM 812 O O . THR A 1 99 ? 4.771 18.753 -2.630 1.00 38.00 99 THR A O 1
ATOM 815 N N . HIS A 1 100 ? 6.854 19.568 -2.783 1.00 32.53 100 HIS A N 1
ATOM 816 C CA . HIS A 1 100 ? 6.536 20.997 -2.821 1.00 32.53 100 HIS A CA 1
ATOM 817 C C . HIS A 1 100 ? 6.633 21.405 -4.296 1.00 32.53 100 HIS A C 1
ATOM 819 O O . HIS A 1 100 ? 7.680 21.847 -4.759 1.00 32.53 100 HIS A O 1
ATOM 825 N N . LEU A 1 101 ? 5.581 21.129 -5.065 1.00 30.52 101 LEU A N 1
ATOM 826 C CA . LEU A 1 101 ? 5.378 21.818 -6.333 1.00 30.52 101 LEU A CA 1
ATOM 827 C C . LEU A 1 101 ? 4.597 23.083 -5.982 1.00 30.52 101 LEU A C 1
ATOM 829 O O . LEU A 1 101 ? 3.509 22.991 -5.414 1.00 30.52 101 LEU A O 1
ATOM 833 N N . HIS A 1 102 ? 5.282 24.204 -6.203 1.00 32.84 102 HIS A N 1
ATOM 834 C CA . HIS A 1 102 ? 4.814 25.583 -6.107 1.00 32.84 102 HIS A CA 1
ATOM 835 C C . HIS A 1 102 ? 3.479 25.818 -6.817 1.00 32.84 102 HIS A C 1
ATOM 837 O O . HIS A 1 102 ? 3.247 25.163 -7.860 1.00 32.84 102 HIS A O 1
#

Radius of gyration: 14.06 Å; chains: 1; bounding box: 35×42×34 Å